Protein AF-S2KF72-F1 (afdb_monomer)

Sequence (145 aa):
MNDYLLHTSVTDARASLECQLGQHPMAAARTSLTLLSRLQDQPGQIARRRMLAGVLRKAAIEVAEQPASSKDLPMGVLRQANVAVARHIYEHWQLTAPAEAANSALIGLEAIQGNPREASRRRMLLTVIRQVASSLSRDQGRAVA

Radius of gyration: 15.37 Å; Cα contacts (8 Å, |Δi|>4): 174; chains: 1; bounding box: 49×21×41 Å

Solvent-accessible surface area (backbone atoms only — not comparable to full-atom values): 7844 Å² total; per-residue (Å²): 127,73,65,58,57,72,76,48,54,68,66,59,33,46,53,55,44,53,54,37,34,78,78,38,20,64,58,31,21,54,50,23,47,55,54,28,61,71,42,43,87,46,84,92,41,51,70,53,27,43,52,30,29,52,48,26,48,52,15,50,50,50,34,40,63,35,70,60,64,89,68,81,63,57,69,67,58,52,49,48,20,49,49,53,50,53,48,42,72,70,77,33,100,63,68,89,54,42,62,62,54,34,52,32,29,50,55,40,28,60,68,44,11,48,42,76,92,39,50,70,58,49,53,51,34,51,48,49,38,48,51,34,33,51,61,43,27,44,79,76,68,74,78,84,124

Nearest PDB structures (foldseek):
  8oxp-assembly1_B  TM=3.211E-01  e=5.055E+00  Homo sapiens
  4kzg-assembly8_H  TM=2.472E-01  e=7.076E+00  Danio rerio
  6rz7-assembly1_A  TM=2.519E-01  e=6.427E+00  Homo sapiens

pLDDT: mean 77.66, std 14.34, range [33.47, 93.5]

Foldseek 3Di:
DLCVLVVDDLVVSLVVLVVCLVPPLLVSLLSLLVVLVVCLQPPPCLSSLLSSLVSNLSSLVSLQADAQDPPQDDVVLLVVLVCLLVCCVPPDPPCPPLSVNLNSLSSNSNNCHNPPVCVVVSVSSSVSSNVSSVSSSDPPPPPPD

Structure (mmCIF, N/CA/C/O backbone):
data_AF-S2KF72-F1
#
_entry.id   AF-S2KF72-F1
#
loop_
_atom_site.group_PDB
_atom_site.id
_atom_site.type_symbol
_atom_site.label_atom_id
_atom_site.label_alt_id
_atom_site.label_comp_id
_atom_site.label_asym_id
_atom_site.label_entity_id
_atom_site.label_seq_id
_atom_site.pdbx_PDB_ins_code
_atom_site.Cartn_x
_atom_site.Cartn_y
_atom_site.Cartn_z
_atom_site.occupancy
_atom_site.B_iso_or_equiv
_atom_site.auth_seq_id
_atom_site.auth_comp_id
_atom_site.auth_asym_id
_atom_site.auth_atom_id
_atom_site.pdbx_PDB_model_num
ATOM 1 N N . MET A 1 1 ? 4.025 -11.986 12.609 1.00 50.75 1 MET A N 1
ATOM 2 C CA . MET A 1 1 ? 4.819 -10.836 13.103 1.00 50.75 1 MET A CA 1
ATOM 3 C C . MET A 1 1 ? 4.122 -9.478 12.927 1.00 50.75 1 MET A C 1
ATOM 5 O O . MET A 1 1 ? 4.375 -8.597 13.732 1.00 50.75 1 MET A O 1
ATOM 9 N N . ASN A 1 2 ? 3.199 -9.297 11.967 1.00 58.44 2 ASN A N 1
ATOM 10 C CA . ASN A 1 2 ? 2.518 -8.005 11.743 1.00 58.44 2 ASN A CA 1
ATOM 11 C C . ASN A 1 2 ? 1.433 -7.626 12.775 1.00 58.44 2 ASN A C 1
ATOM 13 O O . ASN A 1 2 ? 1.076 -6.454 12.852 1.00 58.44 2 ASN A O 1
ATOM 17 N N . ASP A 1 3 ? 0.930 -8.566 13.584 1.00 63.81 3 ASP A N 1
ATOM 18 C CA . ASP A 1 3 ? -0.109 -8.271 14.589 1.00 63.81 3 ASP A CA 1
ATOM 19 C C . ASP A 1 3 ? 0.376 -7.345 15.710 1.00 63.81 3 ASP A C 1
ATOM 21 O O . ASP A 1 3 ? -0.411 -6.585 16.267 1.00 63.81 3 ASP A O 1
ATOM 25 N N . TYR A 1 4 ? 1.684 -7.305 15.982 1.00 72.25 4 TYR A N 1
ATOM 26 C CA . TYR A 1 4 ? 2.256 -6.383 16.967 1.00 72.25 4 TYR A CA 1
ATOM 27 C C . TYR A 1 4 ? 1.943 -4.909 16.643 1.00 72.25 4 TYR A C 1
ATOM 29 O O . TYR A 1 4 ? 1.635 -4.117 17.535 1.00 72.25 4 TYR A O 1
ATOM 37 N N . LEU A 1 5 ? 1.909 -4.553 15.353 1.00 73.75 5 LEU A N 1
ATOM 38 C CA . LEU A 1 5 ? 1.577 -3.201 14.895 1.00 73.75 5 LEU A CA 1
ATOM 39 C C . LEU A 1 5 ? 0.107 -2.827 15.119 1.00 73.75 5 LEU A C 1
ATOM 41 O O . LEU A 1 5 ? -0.236 -1.657 14.971 1.00 73.75 5 LEU A O 1
ATOM 45 N N . LEU A 1 6 ? -0.766 -3.780 15.461 1.00 73.06 6 LEU A N 1
ATOM 46 C CA . LEU A 1 6 ? -2.165 -3.528 15.818 1.00 73.06 6 LEU A CA 1
ATOM 47 C C . LEU A 1 6 ? -2.348 -3.265 17.317 1.00 73.06 6 LEU A C 1
ATOM 49 O O . LEU A 1 6 ? -3.274 -2.547 17.690 1.00 73.06 6 LEU A O 1
ATOM 53 N N . HIS A 1 7 ? -1.450 -3.784 18.157 1.00 77.19 7 HIS A N 1
ATOM 54 C CA . HIS A 1 7 ? -1.540 -3.689 19.619 1.00 77.19 7 HIS A CA 1
ATOM 55 C C . HIS A 1 7 ? -0.672 -2.580 20.229 1.00 77.19 7 HIS A C 1
ATOM 57 O O . HIS A 1 7 ? -0.871 -2.222 21.385 1.00 77.19 7 HIS A O 1
ATOM 63 N N . THR A 1 8 ? 0.255 -2.002 19.460 1.00 81.44 8 THR A N 1
ATOM 64 C CA . THR A 1 8 ? 1.060 -0.849 19.894 1.00 81.44 8 THR A CA 1
ATOM 65 C C . THR A 1 8 ? 0.374 0.499 19.618 1.00 81.44 8 THR A C 1
ATOM 67 O O . THR A 1 8 ? -0.654 0.566 18.921 1.00 81.44 8 THR A O 1
ATOM 70 N N . SER A 1 9 ? 0.938 1.584 20.162 1.00 83.19 9 SER A N 1
ATOM 71 C CA . SER A 1 9 ? 0.470 2.951 19.926 1.00 83.19 9 SER A CA 1
ATOM 72 C C . SER A 1 9 ? 0.533 3.300 18.432 1.00 83.19 9 SER A C 1
ATOM 74 O O . SER A 1 9 ? 1.351 2.774 17.675 1.00 83.19 9 SER A O 1
ATOM 76 N N . VAL A 1 10 ? -0.345 4.195 17.966 1.00 82.38 10 VAL A N 1
ATOM 77 C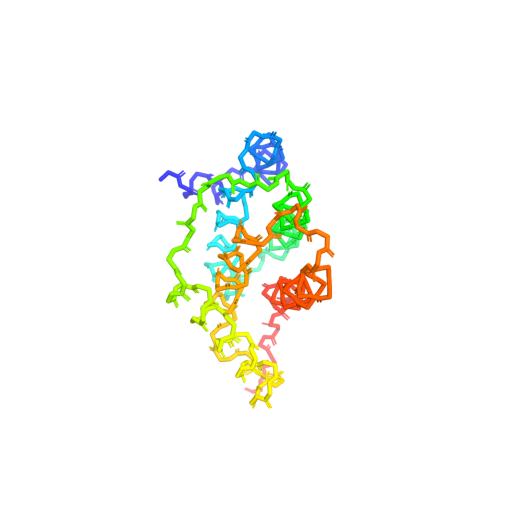 CA . VAL A 1 10 ? -0.349 4.616 16.550 1.00 82.38 10 VAL A CA 1
ATOM 78 C C . VAL A 1 10 ? 0.981 5.278 16.169 1.00 82.38 10 VAL A C 1
ATOM 80 O O . VAL A 1 10 ? 1.442 5.114 15.040 1.00 82.38 10 VAL A O 1
ATOM 83 N N . THR A 1 11 ? 1.608 5.985 17.111 1.00 84.88 11 THR A N 1
ATOM 84 C CA . THR A 1 11 ? 2.906 6.643 16.930 1.0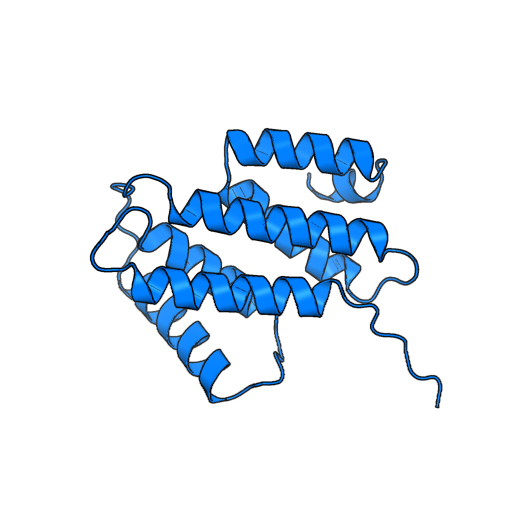0 84.88 11 THR A CA 1
ATOM 85 C C . THR A 1 11 ? 4.033 5.627 16.758 1.00 84.88 11 THR A C 1
ATOM 87 O O . THR A 1 11 ? 4.794 5.735 15.800 1.00 84.88 11 THR A O 1
ATOM 90 N N . ASP A 1 12 ? 4.093 4.595 17.602 1.00 85.12 12 ASP A N 1
ATOM 91 C CA . ASP A 1 12 ? 5.136 3.563 17.518 1.00 85.12 12 ASP A CA 1
ATOM 92 C C . ASP A 1 12 ? 4.957 2.683 16.279 1.00 85.12 12 ASP A C 1
ATOM 94 O O . ASP A 1 12 ? 5.927 2.344 15.595 1.00 85.12 12 ASP A O 1
ATOM 98 N N . ALA A 1 13 ? 3.704 2.362 15.933 1.00 83.69 13 ALA A N 1
ATOM 99 C CA . ALA A 1 13 ? 3.388 1.652 14.698 1.00 83.69 13 ALA A CA 1
ATOM 100 C C . ALA A 1 13 ? 3.836 2.459 13.472 1.00 83.69 13 ALA A C 1
ATOM 102 O O . ALA A 1 13 ? 4.413 1.902 12.538 1.00 83.69 13 ALA A O 1
ATOM 103 N N . ARG A 1 14 ? 3.609 3.778 13.489 1.00 85.81 14 ARG A N 1
ATOM 104 C CA . ARG A 1 14 ? 4.054 4.681 12.429 1.00 85.81 14 ARG A CA 1
ATOM 105 C C . ARG A 1 14 ? 5.576 4.736 12.335 1.00 85.81 14 ARG A C 1
ATOM 107 O O . ARG A 1 14 ? 6.088 4.564 11.237 1.00 85.81 14 ARG A O 1
ATOM 114 N N . ALA A 1 15 ? 6.283 4.936 13.446 1.00 86.00 15 ALA A N 1
ATOM 115 C CA . ALA A 1 15 ? 7.746 4.985 13.463 1.00 86.00 15 ALA A CA 1
ATOM 116 C C . ALA A 1 15 ? 8.361 3.681 12.927 1.00 86.00 15 ALA A C 1
ATOM 118 O O . ALA A 1 15 ? 9.262 3.709 12.090 1.00 86.00 15 ALA A O 1
ATOM 119 N N . SER A 1 16 ? 7.811 2.536 13.337 1.00 86.25 16 SER A N 1
ATOM 120 C CA . SER A 1 16 ? 8.240 1.216 12.858 1.00 86.25 16 SER A CA 1
ATOM 121 C C . SER A 1 16 ? 8.040 1.062 11.348 1.00 86.25 16 SER A C 1
ATOM 123 O O . SER A 1 16 ? 8.932 0.599 10.639 1.00 86.25 16 SER A O 1
ATOM 125 N N . LEU A 1 17 ? 6.882 1.488 10.838 1.00 86.31 17 LEU A N 1
ATOM 126 C CA . LEU A 1 17 ? 6.566 1.429 9.412 1.00 86.31 17 LEU A CA 1
ATOM 127 C C . LEU A 1 17 ? 7.371 2.434 8.577 1.00 86.31 17 LEU A C 1
ATOM 129 O O . LEU A 1 17 ? 7.733 2.119 7.448 1.00 86.31 17 LEU A O 1
ATOM 133 N N . GLU A 1 18 ? 7.668 3.621 9.108 1.00 88.69 18 GLU A N 1
ATOM 134 C CA . GLU A 1 18 ? 8.528 4.615 8.452 1.00 88.69 18 GLU A CA 1
ATOM 135 C C . GLU A 1 18 ? 9.989 4.131 8.399 1.00 88.69 18 GLU A C 1
ATOM 137 O O . GLU A 1 18 ? 10.634 4.262 7.360 1.00 88.69 18 GLU A O 1
ATOM 142 N N . CYS A 1 19 ? 10.483 3.474 9.454 1.00 87.19 19 CYS A N 1
ATOM 143 C CA . CYS A 1 19 ? 11.786 2.802 9.439 1.00 87.19 19 CYS A CA 1
ATOM 144 C C . CYS A 1 19 ? 11.826 1.681 8.385 1.00 87.19 19 CYS A C 1
ATOM 146 O O . CYS A 1 19 ? 12.735 1.625 7.555 1.00 87.19 19 CYS A O 1
ATOM 148 N N . GLN A 1 20 ? 10.789 0.836 8.349 1.00 87.56 20 GLN A N 1
ATOM 149 C CA . GLN A 1 20 ? 10.666 -0.221 7.346 1.00 87.56 20 GLN A CA 1
ATOM 150 C C . GLN A 1 20 ? 10.568 0.339 5.921 1.00 87.56 20 GLN A C 1
ATOM 152 O O . GLN A 1 20 ? 11.107 -0.266 4.999 1.00 87.56 20 GLN A O 1
ATOM 157 N N . LEU A 1 21 ? 9.913 1.485 5.725 1.00 88.81 21 LEU A N 1
ATOM 158 C CA . LEU A 1 21 ? 9.805 2.149 4.426 1.00 88.81 21 LEU A CA 1
ATOM 159 C C . LEU A 1 21 ? 11.177 2.558 3.879 1.00 88.81 21 LEU A C 1
ATOM 161 O O . LEU A 1 21 ? 11.425 2.345 2.696 1.00 88.81 21 LEU A O 1
ATOM 165 N N . GLY A 1 22 ? 12.073 3.065 4.731 1.00 84.94 22 GLY A N 1
ATOM 166 C CA . GLY A 1 22 ? 13.426 3.453 4.319 1.00 84.94 22 GLY A CA 1
ATOM 167 C C . GLY A 1 22 ? 14.320 2.279 3.901 1.00 84.94 22 GLY A C 1
ATOM 168 O O . GLY A 1 22 ? 15.248 2.465 3.121 1.00 84.94 22 GLY A O 1
ATOM 169 N N . GLN A 1 23 ? 14.043 1.068 4.392 1.00 86.75 23 GLN A N 1
ATOM 170 C CA . GLN A 1 23 ? 14.860 -0.123 4.113 1.00 86.75 23 GLN A CA 1
ATOM 171 C C . GLN A 1 23 ? 14.228 -1.039 3.056 1.00 86.75 23 GLN A C 1
ATOM 173 O O . GLN A 1 23 ? 14.904 -1.563 2.171 1.00 86.75 23 GLN A O 1
ATOM 178 N N . HIS A 1 24 ? 12.916 -1.248 3.150 1.00 87.75 24 HIS A N 1
ATOM 179 C CA . HIS A 1 24 ? 12.158 -2.232 2.385 1.00 87.75 24 HIS A CA 1
ATOM 180 C C . HIS A 1 24 ? 10.762 -1.690 2.024 1.00 87.75 24 HIS A C 1
ATOM 182 O O . HIS A 1 24 ? 9.753 -2.131 2.592 1.00 87.75 24 HIS A O 1
ATOM 188 N N . PRO A 1 25 ? 10.657 -0.772 1.044 1.00 89.69 25 PRO A N 1
ATOM 189 C CA . PRO A 1 25 ? 9.398 -0.096 0.733 1.00 89.69 25 PRO A CA 1
ATOM 190 C C . PRO A 1 25 ? 8.307 -1.057 0.237 1.00 89.69 25 PRO A C 1
ATOM 192 O O . PRO A 1 25 ? 7.154 -0.919 0.638 1.00 89.69 25 PRO A O 1
ATOM 195 N N . MET A 1 26 ? 8.644 -2.105 -0.529 1.00 90.00 26 MET A N 1
ATOM 196 C CA . MET A 1 26 ? 7.663 -3.133 -0.919 1.00 90.00 26 MET A CA 1
ATOM 197 C C . MET A 1 26 ? 7.088 -3.876 0.299 1.00 90.00 26 MET A C 1
ATOM 199 O O . MET A 1 26 ? 5.879 -4.106 0.387 1.00 90.00 26 MET A O 1
ATOM 203 N N . ALA A 1 27 ? 7.930 -4.216 1.279 1.00 87.94 27 ALA A N 1
ATOM 204 C CA . ALA A 1 27 ? 7.474 -4.870 2.501 1.00 87.94 27 ALA A CA 1
ATOM 205 C C . ALA A 1 27 ? 6.579 -3.934 3.331 1.00 87.94 27 ALA A C 1
ATOM 207 O O . ALA A 1 27 ? 5.508 -4.349 3.776 1.00 87.94 27 ALA A O 1
ATOM 208 N N . ALA A 1 28 ? 6.958 -2.658 3.460 1.00 90.31 28 ALA A N 1
ATOM 209 C CA . ALA A 1 28 ? 6.144 -1.643 4.128 1.00 90.31 28 ALA A CA 1
ATOM 210 C C . ALA A 1 28 ? 4.777 -1.453 3.443 1.00 90.31 28 ALA A C 1
ATOM 212 O O . ALA A 1 28 ? 3.750 -1.359 4.125 1.00 90.31 28 ALA A O 1
ATOM 213 N N . ALA A 1 29 ? 4.734 -1.459 2.105 1.00 91.38 29 ALA A N 1
ATOM 214 C CA . ALA A 1 29 ? 3.496 -1.366 1.335 1.00 91.38 29 ALA A CA 1
ATOM 215 C C . ALA A 1 29 ? 2.575 -2.571 1.586 1.00 91.38 29 ALA A C 1
ATOM 217 O O . ALA A 1 29 ? 1.410 -2.390 1.946 1.00 91.38 29 ALA A O 1
ATOM 218 N N . ARG A 1 30 ? 3.091 -3.803 1.470 1.00 90.56 30 ARG A N 1
ATOM 219 C CA . ARG A 1 30 ? 2.307 -5.031 1.703 1.00 90.56 30 ARG A CA 1
ATOM 220 C C . ARG A 1 30 ? 1.801 -5.133 3.140 1.00 90.56 30 ARG A C 1
ATOM 222 O O . ARG A 1 30 ? 0.634 -5.472 3.354 1.00 90.56 30 ARG A O 1
ATOM 229 N N . THR A 1 31 ? 2.638 -4.795 4.123 1.00 91.00 31 THR A N 1
ATOM 230 C CA . THR A 1 31 ? 2.232 -4.751 5.534 1.00 91.00 31 THR A CA 1
ATOM 231 C C . THR A 1 31 ? 1.124 -3.726 5.743 1.00 91.00 31 THR A C 1
ATOM 233 O O . THR A 1 31 ? 0.082 -4.066 6.297 1.00 91.00 31 THR A O 1
ATOM 236 N N . SER A 1 32 ? 1.287 -2.502 5.236 1.00 91.19 32 SER A N 1
ATOM 237 C CA . SER A 1 32 ? 0.276 -1.448 5.377 1.00 91.19 32 SER A CA 1
ATOM 238 C C . SER A 1 32 ? -1.056 -1.834 4.737 1.00 91.19 32 SER A C 1
ATOM 240 O O . SER A 1 32 ? -2.107 -1.622 5.336 1.00 91.19 32 SER A O 1
ATOM 242 N N . LEU A 1 33 ? -1.019 -2.453 3.554 1.00 91.62 33 LEU A N 1
ATOM 243 C CA . LEU A 1 33 ? -2.206 -2.946 2.860 1.00 91.62 33 LEU A CA 1
ATOM 244 C C . LEU A 1 33 ? -2.918 -4.060 3.639 1.00 91.62 33 LEU A C 1
ATOM 246 O O . LEU A 1 33 ? -4.138 -4.026 3.780 1.00 91.62 33 LEU A O 1
ATOM 250 N N . THR A 1 34 ? -2.157 -5.009 4.186 1.00 90.56 34 THR A N 1
ATOM 251 C CA . THR A 1 34 ? -2.690 -6.114 5.000 1.00 90.56 34 THR A CA 1
ATOM 252 C C . THR A 1 34 ? -3.335 -5.603 6.286 1.00 90.56 34 THR A C 1
ATOM 254 O O . THR A 1 34 ? -4.389 -6.078 6.698 1.00 90.56 34 THR A O 1
ATOM 257 N N . LEU A 1 35 ? -2.712 -4.625 6.946 1.00 90.00 35 LEU A N 1
ATOM 258 C CA . LEU A 1 35 ? -3.268 -4.031 8.158 1.00 90.00 35 LEU A CA 1
ATOM 259 C C . LEU A 1 35 ? -4.506 -3.179 7.842 1.00 90.00 35 LEU A C 1
ATOM 261 O O . LEU A 1 35 ? -5.475 -3.218 8.594 1.00 90.00 35 LEU A O 1
ATOM 265 N N . LEU A 1 36 ? -4.516 -2.457 6.718 1.00 88.94 36 LEU A N 1
ATOM 266 C CA . LEU A 1 36 ? -5.686 -1.703 6.261 1.00 88.94 36 LEU A CA 1
ATOM 267 C C . LEU A 1 36 ? -6.892 -2.596 5.996 1.00 88.94 36 LEU A C 1
ATOM 269 O O . LEU A 1 36 ? -7.982 -2.263 6.453 1.00 88.94 36 LEU A O 1
ATOM 273 N N . SER A 1 37 ? -6.707 -3.714 5.288 1.00 87.19 37 SER A N 1
ATOM 274 C CA . SER A 1 37 ? -7.809 -4.633 4.991 1.00 87.19 37 SER A CA 1
ATOM 275 C C . SER A 1 37 ? -8.381 -5.259 6.262 1.00 87.19 37 SER A C 1
ATOM 277 O O . SER A 1 37 ? -9.594 -5.341 6.408 1.00 87.19 37 SER A O 1
ATOM 279 N N . ARG A 1 38 ? -7.530 -5.608 7.235 1.00 88.12 38 ARG A N 1
ATOM 280 C CA . ARG A 1 38 ? -7.967 -6.134 8.542 1.00 88.12 38 ARG A CA 1
ATOM 281 C C . ARG A 1 38 ? -8.756 -5.125 9.377 1.00 88.12 38 ARG A C 1
ATOM 283 O O . ARG A 1 38 ? -9.610 -5.518 10.167 1.00 88.12 38 ARG A O 1
ATOM 290 N N . LEU A 1 39 ? -8.436 -3.840 9.248 1.00 87.12 39 LEU A N 1
ATOM 291 C CA . LEU A 1 39 ? -9.034 -2.773 10.052 1.00 87.12 39 LEU A CA 1
ATOM 292 C C . LEU A 1 39 ? -10.258 -2.122 9.402 1.00 87.12 39 LEU A C 1
ATOM 294 O O . LEU A 1 39 ? -10.916 -1.323 10.072 1.00 87.12 39 LEU A O 1
ATOM 298 N N . GLN A 1 40 ? -10.542 -2.402 8.126 1.00 81.25 40 GLN A N 1
ATOM 299 C CA . GLN A 1 40 ? -11.573 -1.722 7.334 1.00 81.25 40 GLN A CA 1
ATOM 300 C C . GLN A 1 40 ? -12.938 -1.702 8.040 1.00 81.25 40 GLN A C 1
ATOM 302 O O . GLN A 1 40 ? -13.553 -0.641 8.123 1.00 81.25 40 GLN A O 1
ATOM 307 N N . ASP A 1 41 ? -13.337 -2.823 8.640 1.00 79.88 41 ASP A N 1
ATOM 308 C CA . ASP A 1 41 ? -14.649 -2.986 9.281 1.00 79.88 41 ASP A CA 1
ATOM 309 C C . ASP A 1 41 ? -14.603 -2.841 10.814 1.00 79.88 41 ASP A C 1
ATOM 311 O O . ASP A 1 41 ? -15.569 -3.150 11.511 1.00 79.88 41 ASP A O 1
ATOM 315 N N . GLN A 1 42 ? -13.479 -2.370 11.368 1.00 81.62 42 GLN A N 1
ATOM 316 C CA . GLN A 1 42 ? -13.321 -2.190 12.812 1.00 81.62 42 GLN A CA 1
ATOM 317 C C . GLN A 1 42 ? -13.695 -0.761 13.247 1.00 81.62 42 GLN A C 1
ATOM 319 O O . GLN A 1 42 ? -13.026 0.199 12.840 1.00 81.62 42 GLN A O 1
ATOM 324 N N . PRO A 1 43 ? -14.722 -0.568 14.094 1.00 78.56 43 PRO A N 1
ATOM 325 C CA . PRO A 1 43 ? -15.080 0.758 14.589 1.00 78.56 43 PRO A CA 1
ATOM 326 C C . PRO A 1 43 ? -13.956 1.352 15.455 1.00 78.56 43 PRO A C 1
ATOM 328 O O . PRO A 1 43 ? -13.185 0.635 16.090 1.00 78.56 43 PRO A O 1
ATOM 331 N N . GLY A 1 44 ? -13.829 2.682 15.460 1.00 82.00 44 GLY A N 1
ATOM 332 C CA . GLY A 1 44 ? -12.846 3.399 16.289 1.00 82.00 44 GLY A CA 1
ATOM 333 C C . GLY A 1 44 ? -11.393 3.369 15.788 1.00 82.00 44 GLY A C 1
ATOM 334 O O . GLY A 1 44 ? -10.536 4.035 16.362 1.00 82.00 44 GLY A O 1
ATOM 335 N N . GLN A 1 45 ? -11.094 2.673 14.686 1.00 86.69 45 GLN A N 1
ATOM 336 C CA . GLN A 1 45 ? -9.726 2.540 14.151 1.00 86.69 45 GLN A CA 1
ATOM 337 C C . GLN A 1 45 ? -9.366 3.576 13.069 1.00 86.69 45 GLN A C 1
ATOM 339 O O . GLN A 1 45 ? -8.338 3.448 12.403 1.00 86.69 45 GLN A O 1
ATOM 344 N N . ILE A 1 46 ? -10.171 4.632 12.889 1.00 86.25 46 ILE A N 1
ATOM 345 C CA . ILE A 1 46 ? -10.015 5.628 11.807 1.00 86.25 46 ILE A CA 1
ATOM 346 C C . ILE A 1 46 ? -8.606 6.233 11.779 1.00 86.25 46 ILE A C 1
ATOM 348 O O . ILE A 1 46 ? -7.996 6.329 10.714 1.00 86.25 46 ILE A O 1
ATOM 352 N N . ALA A 1 47 ? -8.066 6.627 12.936 1.00 86.31 47 ALA A N 1
ATOM 353 C CA . ALA A 1 47 ? -6.731 7.218 13.020 1.00 86.31 47 ALA A CA 1
ATOM 354 C C . ALA A 1 47 ? -5.644 6.242 12.534 1.00 86.31 47 ALA A C 1
ATOM 356 O O . ALA A 1 47 ? -4.780 6.618 11.737 1.00 86.31 47 ALA A O 1
ATOM 357 N N . ARG A 1 48 ? -5.734 4.966 12.938 1.00 89.62 48 ARG A N 1
ATOM 358 C CA . ARG A 1 48 ? -4.809 3.905 12.518 1.00 89.62 48 ARG A CA 1
ATOM 359 C C . ARG A 1 48 ? -4.947 3.618 11.023 1.00 89.62 48 ARG A C 1
ATOM 361 O O . ARG A 1 48 ? -3.939 3.554 10.325 1.00 89.62 48 ARG A O 1
ATOM 368 N N . ARG A 1 49 ? -6.175 3.549 10.498 1.00 90.31 49 ARG A N 1
ATOM 369 C CA . ARG A 1 49 ? -6.419 3.375 9.058 1.00 90.31 49 ARG A CA 1
ATOM 370 C C . ARG A 1 49 ? -5.865 4.535 8.230 1.00 90.31 49 ARG A C 1
ATOM 372 O O . ARG A 1 49 ? -5.213 4.309 7.218 1.00 90.31 49 ARG A O 1
ATOM 379 N N . ARG A 1 50 ? -6.060 5.784 8.659 1.00 89.81 50 ARG A N 1
ATOM 380 C CA . ARG A 1 50 ? -5.495 6.958 7.968 1.00 89.81 50 ARG A CA 1
ATOM 381 C C . ARG A 1 50 ? -3.969 6.935 7.958 1.00 89.81 50 ARG A C 1
ATOM 383 O O . ARG A 1 50 ? -3.372 7.209 6.919 1.00 89.81 50 ARG A O 1
ATOM 390 N N . MET A 1 51 ? -3.351 6.569 9.081 1.00 93.19 51 MET A N 1
ATOM 391 C CA . M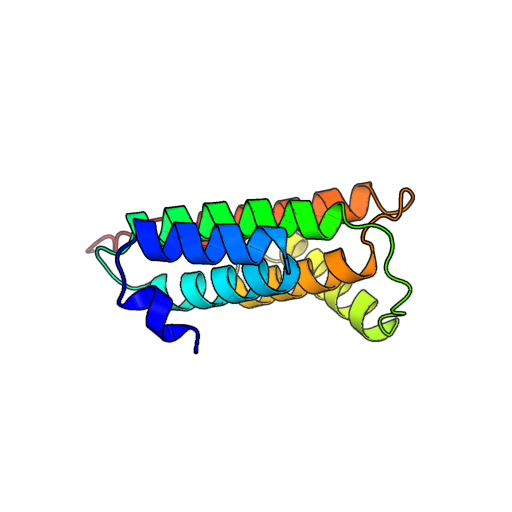ET A 1 51 ? -1.900 6.402 9.176 1.00 93.19 51 MET A CA 1
ATOM 392 C C . MET A 1 51 ? -1.403 5.338 8.187 1.00 93.19 51 MET A C 1
ATOM 394 O O . MET A 1 51 ? -0.551 5.641 7.352 1.00 93.19 51 MET A O 1
ATOM 398 N N . LEU A 1 52 ? -2.000 4.143 8.196 1.00 92.06 52 LEU A N 1
ATOM 399 C CA . LEU A 1 52 ? -1.609 3.051 7.300 1.00 92.06 52 LEU A CA 1
ATOM 400 C C . LEU A 1 52 ? -1.833 3.397 5.822 1.00 92.06 52 LEU A C 1
ATOM 402 O O . LEU A 1 52 ? -1.008 3.057 4.981 1.00 92.06 52 LEU A O 1
ATOM 406 N N . ALA A 1 53 ? -2.907 4.119 5.489 1.00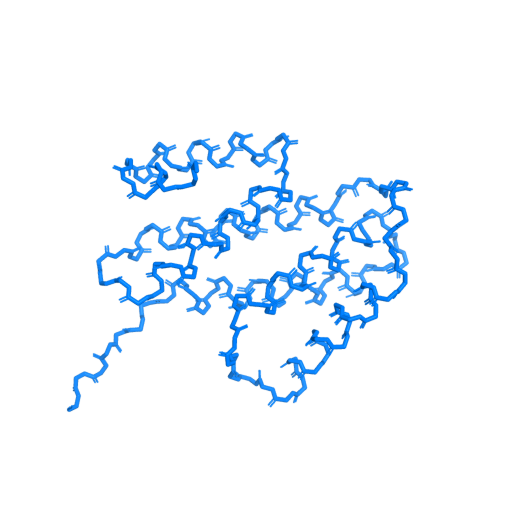 92.31 53 ALA A N 1
ATOM 407 C CA . ALA A 1 53 ? -3.143 4.612 4.131 1.00 92.31 53 ALA A CA 1
ATOM 408 C C . ALA A 1 53 ? -2.078 5.623 3.690 1.00 92.31 53 ALA A C 1
ATOM 410 O O . ALA A 1 53 ? -1.659 5.610 2.532 1.00 92.31 53 ALA A O 1
ATOM 411 N N . GLY A 1 54 ? -1.615 6.475 4.606 1.00 92.62 54 GLY A N 1
ATOM 412 C CA . GLY A 1 54 ? -0.485 7.369 4.370 1.00 92.62 54 GLY A CA 1
ATOM 413 C C . GLY A 1 54 ? 0.804 6.601 4.077 1.00 92.62 54 GLY A C 1
ATOM 414 O O . GLY A 1 54 ? 1.453 6.873 3.067 1.00 92.62 54 GLY A O 1
ATOM 415 N N . VAL A 1 55 ? 1.138 5.613 4.914 1.00 92.56 55 VAL A N 1
ATOM 416 C CA . VAL A 1 55 ? 2.326 4.763 4.727 1.00 92.56 55 VAL A CA 1
ATOM 417 C C . VAL A 1 55 ? 2.241 3.986 3.415 1.00 92.56 55 VAL A C 1
ATOM 419 O O . VAL A 1 55 ? 3.186 4.033 2.637 1.00 92.56 55 VAL A O 1
ATOM 422 N N . LEU A 1 56 ? 1.107 3.347 3.110 1.00 93.31 56 LEU A N 1
ATOM 423 C CA . LEU A 1 56 ? 0.903 2.600 1.864 1.00 93.31 56 LEU A CA 1
ATOM 424 C C . LEU A 1 56 ? 1.164 3.470 0.627 1.00 93.31 56 LEU A C 1
ATOM 426 O O . LEU A 1 56 ? 1.844 3.040 -0.302 1.00 93.31 56 LEU A O 1
ATOM 430 N N . ARG A 1 57 ? 0.648 4.705 0.615 1.00 93.50 57 ARG A N 1
ATOM 431 C CA . ARG A 1 57 ? 0.856 5.638 -0.503 1.00 93.50 57 ARG A CA 1
ATOM 432 C C . ARG A 1 57 ? 2.321 6.034 -0.651 1.00 93.50 57 ARG A C 1
ATOM 434 O O . ARG A 1 57 ? 2.808 6.050 -1.776 1.00 93.50 57 ARG A O 1
ATOM 441 N N . LYS A 1 58 ? 3.002 6.357 0.454 1.00 92.88 58 LYS A N 1
ATOM 442 C CA . LYS A 1 58 ? 4.433 6.697 0.436 1.00 92.88 58 LYS A CA 1
ATOM 443 C C . LYS A 1 58 ? 5.262 5.509 -0.046 1.00 92.88 58 LYS A C 1
ATOM 445 O O . LYS A 1 58 ? 6.020 5.644 -0.993 1.00 92.88 58 LYS A O 1
ATOM 450 N N . ALA A 1 59 ? 5.032 4.334 0.531 1.00 92.81 59 ALA A N 1
ATOM 451 C CA . ALA A 1 59 ? 5.738 3.111 0.181 1.00 92.81 59 ALA A CA 1
ATOM 452 C C . ALA A 1 59 ? 5.568 2.751 -1.303 1.00 92.81 59 ALA A C 1
ATOM 454 O O . ALA A 1 59 ? 6.530 2.369 -1.955 1.00 92.81 59 ALA A O 1
ATOM 455 N N . ALA A 1 60 ? 4.368 2.920 -1.866 1.00 91.25 60 ALA A N 1
ATOM 456 C CA . ALA A 1 60 ? 4.133 2.678 -3.288 1.00 91.25 60 ALA A CA 1
ATOM 457 C C . ALA A 1 60 ? 4.902 3.647 -4.205 1.00 91.25 60 ALA A C 1
ATOM 459 O O . ALA A 1 60 ? 5.343 3.236 -5.276 1.00 91.25 60 ALA A O 1
ATOM 460 N N . ILE A 1 61 ? 5.063 4.913 -3.800 1.00 91.75 61 ILE A N 1
ATOM 461 C CA . ILE A 1 61 ? 5.879 5.894 -4.535 1.00 91.75 61 ILE A CA 1
ATOM 462 C C . ILE A 1 61 ? 7.347 5.470 -4.500 1.00 91.75 61 ILE A C 1
ATOM 464 O O . ILE A 1 61 ? 7.950 5.346 -5.560 1.00 91.75 61 ILE A O 1
ATOM 468 N N . GLU A 1 62 ? 7.870 5.146 -3.316 1.00 91.06 62 GLU A N 1
ATOM 469 C CA . GLU A 1 62 ? 9.246 4.660 -3.150 1.00 91.06 62 GLU A CA 1
ATOM 470 C C . GLU A 1 62 ? 9.509 3.424 -4.022 1.00 91.06 62 GLU A C 1
ATOM 472 O O . GLU A 1 62 ? 10.478 3.397 -4.771 1.00 91.06 62 GLU A O 1
ATOM 477 N N . VAL A 1 63 ? 8.604 2.432 -4.027 1.00 88.50 63 VAL A N 1
ATOM 478 C CA . VAL A 1 63 ? 8.706 1.262 -4.925 1.00 88.50 63 VAL A CA 1
ATOM 479 C C . VAL A 1 63 ? 8.763 1.688 -6.394 1.00 88.50 63 VAL A C 1
ATOM 481 O O . VAL A 1 63 ? 9.567 1.165 -7.153 1.00 88.50 63 VAL A O 1
ATOM 484 N N . ALA A 1 64 ? 7.930 2.639 -6.821 1.00 85.94 64 ALA A N 1
ATOM 485 C CA . ALA A 1 64 ? 7.890 3.083 -8.214 1.00 85.94 64 ALA A CA 1
ATOM 486 C C . ALA A 1 64 ? 9.161 3.836 -8.655 1.00 85.94 64 ALA A C 1
ATOM 488 O O . ALA A 1 64 ? 9.473 3.867 -9.855 1.00 85.94 64 ALA A O 1
ATOM 489 N N . GLU A 1 65 ? 9.846 4.476 -7.708 1.00 87.06 65 GLU A N 1
ATOM 490 C CA . GLU A 1 65 ? 11.035 5.310 -7.911 1.00 87.06 65 GLU A CA 1
ATOM 491 C C . GLU A 1 65 ? 12.347 4.552 -7.709 1.00 87.06 65 GLU A C 1
ATOM 493 O O . GLU A 1 65 ? 13.386 5.013 -8.185 1.00 87.06 65 GLU A O 1
ATOM 498 N N . GLN A 1 66 ? 12.304 3.366 -7.093 1.00 83.88 66 GLN A N 1
ATOM 499 C CA . GLN A 1 66 ? 13.468 2.497 -6.994 1.00 83.88 66 GLN A CA 1
ATOM 500 C C . GLN A 1 66 ? 14.096 2.249 -8.372 1.00 83.88 66 GLN A C 1
ATOM 502 O O . GLN A 1 66 ? 13.377 2.114 -9.372 1.00 83.88 66 GLN A O 1
ATOM 507 N N . PRO A 1 67 ? 15.438 2.168 -8.445 1.00 76.44 67 PRO A N 1
ATOM 508 C CA . PRO A 1 67 ? 16.116 1.837 -9.686 1.00 76.44 67 PRO A CA 1
ATOM 509 C C . PRO A 1 67 ? 15.596 0.501 -10.217 1.00 76.44 67 PRO A C 1
ATOM 511 O O . PRO A 1 67 ? 15.180 -0.372 -9.444 1.00 76.44 67 PRO A O 1
ATOM 514 N N . ALA A 1 68 ? 15.611 0.359 -11.544 1.00 69.56 68 ALA A N 1
ATOM 515 C CA . ALA A 1 68 ? 15.170 -0.860 -12.203 1.00 69.56 68 ALA A CA 1
ATOM 516 C C . ALA A 1 68 ? 15.888 -2.058 -11.576 1.00 69.56 68 ALA A C 1
ATOM 518 O O . ALA A 1 68 ? 17.114 -2.165 -11.624 1.00 69.56 68 ALA A O 1
ATOM 519 N N . SER A 1 69 ? 15.113 -2.921 -10.923 1.00 66.44 69 SER A N 1
ATOM 520 C CA . SER A 1 69 ? 15.643 -4.157 -10.371 1.00 66.44 69 SER A CA 1
ATOM 521 C C . SER A 1 69 ? 15.938 -5.095 -11.531 1.00 66.44 69 SER A C 1
ATOM 523 O O . SER A 1 69 ? 15.110 -5.252 -12.424 1.00 66.44 69 SER A O 1
ATOM 525 N N . SER A 1 70 ? 17.094 -5.755 -11.507 1.00 53.53 70 SER A N 1
ATOM 526 C CA . SER A 1 70 ? 17.439 -6.814 -12.464 1.00 53.53 70 SER A CA 1
ATOM 527 C C . S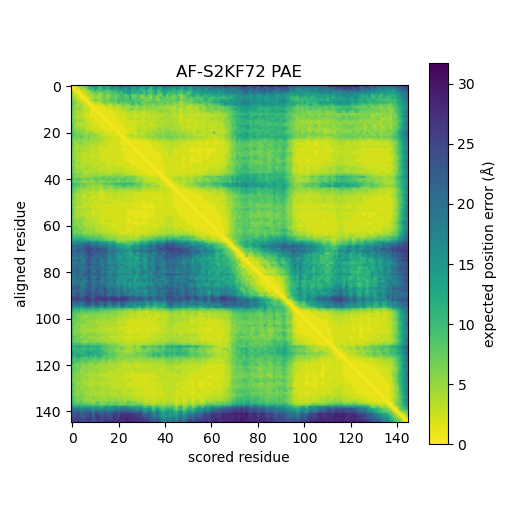ER A 1 70 ? 16.626 -8.099 -12.261 1.00 53.53 70 SER A C 1
ATOM 529 O O . SER A 1 70 ? 16.836 -9.078 -12.973 1.00 53.53 70 SER A O 1
ATOM 531 N N . LYS A 1 71 ? 15.717 -8.135 -11.273 1.00 58.94 71 LYS A N 1
ATOM 532 C CA . LYS A 1 71 ? 14.790 -9.251 -11.086 1.00 58.94 71 LYS A CA 1
ATOM 533 C C . LYS A 1 71 ? 13.748 -9.230 -12.199 1.00 58.94 71 LYS A C 1
ATOM 535 O O . LYS A 1 71 ? 12.733 -8.547 -12.086 1.00 58.94 71 LYS A O 1
ATOM 540 N N . ASP A 1 72 ? 13.990 -10.030 -13.230 1.00 55.22 72 ASP A N 1
ATOM 541 C CA . ASP A 1 72 ? 12.989 -10.370 -14.235 1.00 55.22 72 ASP A CA 1
ATOM 542 C C . ASP A 1 72 ? 11.801 -11.054 -13.549 1.00 55.22 72 ASP A C 1
ATOM 544 O O . ASP A 1 72 ? 11.829 -12.242 -13.213 1.00 55.22 72 ASP A O 1
ATOM 548 N N . LEU A 1 73 ? 10.737 -10.292 -13.301 1.00 59.09 73 LEU A N 1
ATOM 549 C CA . LEU A 1 73 ? 9.460 -10.884 -12.934 1.00 59.09 73 LEU A CA 1
ATOM 550 C C . LEU A 1 73 ? 8.901 -11.607 -14.169 1.00 59.09 73 LEU A C 1
ATOM 552 O O . LEU A 1 73 ? 8.928 -11.046 -15.268 1.00 59.09 73 LEU A O 1
ATOM 556 N N . PRO A 1 74 ? 8.370 -12.837 -14.027 1.00 61.94 74 PRO A N 1
ATOM 557 C CA . PRO A 1 74 ? 7.847 -13.579 -15.164 1.00 61.94 74 PRO A CA 1
ATOM 558 C C . PRO A 1 74 ? 6.793 -12.748 -15.902 1.00 61.94 74 PRO A C 1
ATOM 560 O O . PRO A 1 74 ? 5.879 -12.208 -15.277 1.00 61.94 74 PRO A O 1
ATOM 563 N N . MET A 1 75 ? 6.858 -12.694 -17.236 1.00 58.88 75 MET A N 1
ATOM 564 C CA . MET A 1 75 ? 5.903 -11.941 -18.069 1.00 58.88 75 MET A CA 1
ATOM 565 C C . MET A 1 75 ? 4.426 -12.269 -17.770 1.00 58.88 75 MET A C 1
ATOM 567 O O . MET A 1 75 ? 3.551 -11.421 -17.950 1.00 58.88 75 MET A O 1
ATOM 571 N N . GLY A 1 76 ? 4.133 -13.474 -17.266 1.00 56.94 76 GLY A N 1
ATOM 572 C CA . GLY A 1 76 ? 2.800 -13.861 -16.791 1.00 56.94 76 GLY A CA 1
ATOM 573 C C . GLY A 1 76 ? 2.306 -13.051 -15.583 1.00 56.94 76 GLY A C 1
ATOM 574 O O . GLY A 1 76 ? 1.141 -12.660 -15.557 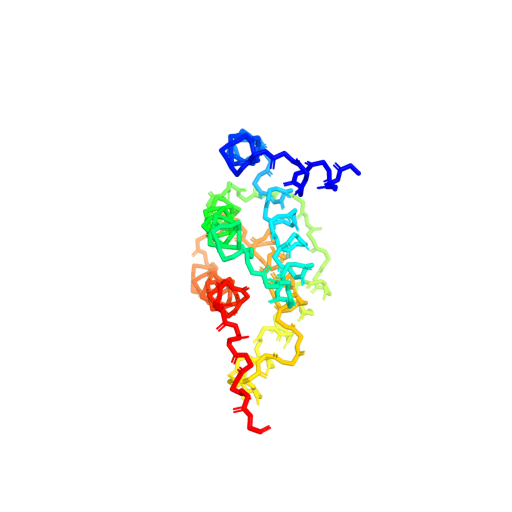1.00 56.94 76 GLY A O 1
ATOM 575 N N . VAL A 1 77 ? 3.194 -12.724 -14.639 1.00 61.78 77 VAL A N 1
ATOM 576 C CA . VAL A 1 77 ? 2.898 -11.912 -13.443 1.00 61.78 77 VAL A CA 1
ATOM 577 C C . VAL A 1 77 ? 2.593 -10.468 -13.844 1.00 61.78 77 VAL A C 1
ATOM 579 O O . VAL A 1 77 ? 1.599 -9.889 -13.410 1.00 61.78 77 VAL A O 1
ATOM 582 N N . LEU A 1 78 ? 3.393 -9.919 -14.761 1.00 59.34 78 LEU A N 1
ATOM 583 C CA . LEU A 1 78 ? 3.168 -8.607 -15.371 1.00 59.34 78 LEU A CA 1
ATOM 584 C C . LEU A 1 78 ? 1.825 -8.533 -16.107 1.00 59.34 78 LEU A C 1
ATOM 586 O O . LEU A 1 78 ? 1.080 -7.561 -15.972 1.00 59.34 78 LEU A O 1
ATOM 590 N N . ARG A 1 79 ? 1.486 -9.571 -16.880 1.00 56.81 79 ARG A N 1
ATOM 591 C CA . ARG A 1 79 ? 0.220 -9.643 -17.621 1.00 56.81 79 ARG A CA 1
ATOM 592 C C . ARG A 1 79 ? -0.980 -9.763 -16.682 1.00 56.81 79 ARG A C 1
ATOM 594 O O . ARG A 1 79 ? -1.976 -9.089 -16.919 1.00 56.81 79 ARG A O 1
ATOM 601 N N . GLN A 1 80 ? -0.887 -10.553 -15.612 1.00 59.62 80 GLN A N 1
ATOM 602 C CA . GLN A 1 80 ? -1.945 -10.658 -14.602 1.00 59.62 80 GLN A CA 1
ATOM 603 C C . GLN A 1 80 ? -2.149 -9.352 -13.836 1.00 59.62 80 GLN A C 1
ATOM 605 O O . GLN A 1 80 ? -3.291 -8.920 -13.710 1.00 59.62 80 GLN A O 1
ATOM 610 N N . ALA A 1 81 ? -1.077 -8.681 -13.403 1.00 60.28 81 ALA A N 1
ATOM 611 C CA . ALA A 1 81 ? -1.175 -7.368 -12.766 1.00 60.28 81 ALA A CA 1
ATOM 612 C C . ALA A 1 81 ? -1.852 -6.346 -13.697 1.00 60.28 81 ALA A C 1
ATOM 614 O O . ALA A 1 81 ? -2.751 -5.620 -13.276 1.00 60.28 81 ALA A O 1
ATOM 615 N N . ASN A 1 82 ? -1.486 -6.347 -14.984 1.00 60.28 82 ASN A N 1
ATOM 616 C CA . ASN A 1 82 ? -2.080 -5.470 -15.993 1.00 60.28 82 ASN A CA 1
ATOM 617 C C . ASN A 1 82 ? -3.555 -5.788 -16.274 1.00 60.28 82 ASN A C 1
ATOM 619 O O . ASN A 1 82 ? -4.356 -4.865 -16.378 1.00 60.28 82 ASN A O 1
ATOM 623 N N . VAL A 1 83 ? -3.932 -7.066 -16.387 1.00 61.19 83 VAL A N 1
ATOM 624 C CA . VAL A 1 83 ? -5.330 -7.465 -16.616 1.00 61.19 83 VAL A CA 1
ATOM 625 C C . VAL A 1 83 ? -6.174 -7.175 -15.384 1.00 61.19 83 VAL A C 1
ATOM 627 O O . VAL A 1 83 ? -7.259 -6.634 -15.540 1.00 61.19 83 VAL A O 1
ATOM 630 N N . ALA A 1 84 ? -5.684 -7.464 -14.178 1.00 59.91 84 ALA A N 1
ATOM 631 C CA . ALA A 1 84 ? -6.391 -7.155 -12.943 1.00 59.91 84 ALA A CA 1
ATOM 632 C C . ALA A 1 84 ? -6.625 -5.646 -12.815 1.00 59.91 84 ALA A C 1
ATOM 634 O O . ALA A 1 84 ? -7.752 -5.230 -12.596 1.00 59.91 84 ALA A O 1
ATOM 635 N N . VAL A 1 85 ? -5.603 -4.819 -13.044 1.00 61.94 85 VAL A N 1
ATOM 636 C CA . VAL A 1 85 ? -5.719 -3.354 -12.971 1.00 61.94 85 VAL A CA 1
ATOM 637 C C . VAL A 1 85 ? -6.631 -2.794 -14.062 1.00 61.94 85 VAL A C 1
ATOM 639 O O . VAL A 1 85 ? -7.522 -2.007 -13.754 1.00 61.94 85 VAL A O 1
ATOM 642 N N . ALA A 1 86 ? -6.446 -3.201 -15.321 1.00 60.56 86 ALA A N 1
ATOM 643 C CA . ALA A 1 86 ? -7.260 -2.720 -16.436 1.00 60.56 86 ALA A CA 1
ATOM 644 C C . ALA A 1 86 ? -8.725 -3.146 -16.288 1.00 60.56 86 ALA A C 1
ATOM 646 O O . ALA A 1 86 ? -9.619 -2.323 -16.449 1.00 60.56 86 ALA A O 1
ATOM 647 N N . ARG A 1 87 ? -8.968 -4.405 -15.909 1.00 58.62 87 ARG A N 1
ATOM 648 C CA . ARG A 1 87 ? -10.304 -4.929 -15.622 1.00 58.62 87 ARG A CA 1
ATOM 649 C C . ARG A 1 87 ? -10.952 -4.186 -14.458 1.00 58.62 87 ARG A C 1
ATOM 651 O O . ARG A 1 87 ? -12.114 -3.826 -14.541 1.00 58.62 87 ARG A O 1
ATOM 658 N N . HIS A 1 88 ? -10.197 -3.895 -13.404 1.00 56.25 88 HIS A N 1
ATOM 659 C CA . HIS A 1 88 ? -10.726 -3.211 -12.229 1.00 56.25 88 HIS A CA 1
ATOM 660 C C . HIS A 1 88 ? -11.084 -1.747 -12.501 1.00 56.25 88 HIS A C 1
ATOM 662 O O . HIS A 1 88 ? -12.151 -1.298 -12.099 1.00 56.25 88 HIS A O 1
ATOM 668 N N . ILE A 1 89 ? -10.234 -1.027 -13.242 1.00 58.78 89 ILE A N 1
ATOM 669 C CA . ILE A 1 89 ? -10.526 0.337 -13.709 1.00 58.78 89 ILE A CA 1
ATOM 670 C C . ILE A 1 89 ? -11.759 0.344 -14.629 1.00 58.78 89 ILE A C 1
ATOM 672 O O . ILE A 1 89 ? -12.549 1.283 -14.572 1.00 58.78 89 ILE A O 1
ATOM 676 N N . TYR A 1 90 ? -11.911 -0.683 -15.473 1.00 50.56 90 TYR A N 1
ATOM 677 C CA . TYR A 1 90 ? -12.947 -0.752 -16.505 1.00 50.56 90 TYR A CA 1
ATOM 678 C C . TYR A 1 90 ? -14.313 -1.226 -15.988 1.00 50.56 90 TYR A C 1
ATOM 680 O O . TYR A 1 90 ? -15.335 -0.659 -16.354 1.00 50.56 90 TYR A O 1
ATOM 688 N N . GLU A 1 91 ? -14.352 -2.254 -15.142 1.00 48.34 91 GLU A N 1
ATOM 689 C CA . GLU A 1 91 ? -15.605 -2.895 -14.728 1.00 48.34 91 GLU A CA 1
ATOM 690 C C . GLU A 1 91 ? -16.207 -2.262 -13.469 1.00 48.34 91 GLU A C 1
ATOM 692 O O . GLU A 1 91 ? -17.413 -2.344 -13.255 1.00 48.34 91 GLU A O 1
ATOM 697 N N . HIS A 1 92 ? -15.386 -1.651 -12.612 1.00 49.91 92 HIS A N 1
ATOM 698 C CA . HIS A 1 92 ? -15.791 -1.398 -11.240 1.00 49.91 92 HIS A CA 1
ATOM 699 C C . HIS A 1 92 ? -15.227 -0.082 -10.703 1.00 49.91 92 HIS A C 1
ATOM 701 O O . HIS A 1 92 ? -14.196 -0.024 -10.039 1.00 49.91 92 HIS A O 1
ATOM 707 N N . TRP A 1 93 ? -16.031 0.974 -10.822 1.00 53.03 93 TRP A N 1
ATOM 708 C CA . TRP A 1 93 ? -15.977 2.079 -9.856 1.00 53.03 93 TRP A CA 1
ATOM 709 C C . TRP A 1 93 ? -16.326 1.632 -8.414 1.00 53.03 93 TRP A C 1
ATOM 711 O O . TRP A 1 93 ? -16.211 2.424 -7.481 1.00 53.03 93 TRP A O 1
ATOM 721 N N . GLN A 1 94 ? -16.715 0.365 -8.206 1.00 53.69 94 GLN A N 1
ATOM 722 C CA . GLN A 1 94 ? -16.915 -0.274 -6.903 1.00 53.69 94 GLN A CA 1
ATOM 723 C C . GLN A 1 94 ? -15.967 -1.468 -6.729 1.00 53.69 94 GLN A C 1
ATOM 725 O O . GLN A 1 94 ? -16.227 -2.563 -7.213 1.00 53.69 94 GLN A O 1
ATOM 730 N N . LEU A 1 95 ? -14.856 -1.253 -6.027 1.00 56.19 95 LEU A N 1
ATOM 731 C CA . LEU A 1 95 ? -13.829 -2.264 -5.773 1.00 56.19 95 LEU A CA 1
ATOM 732 C C . LEU A 1 95 ? -14.433 -3.422 -4.941 1.00 56.19 95 LEU A C 1
ATOM 734 O O . LEU A 1 95 ? -14.567 -3.294 -3.728 1.00 56.19 95 LEU A O 1
ATOM 738 N N . THR A 1 96 ? -14.791 -4.550 -5.559 1.00 58.66 96 THR A N 1
ATOM 739 C CA . THR A 1 96 ? -15.326 -5.735 -4.850 1.00 58.66 96 THR A CA 1
ATOM 740 C C . THR A 1 96 ? -14.268 -6.409 -3.968 1.00 58.66 96 THR A C 1
ATOM 742 O O . THR A 1 96 ? -14.594 -6.966 -2.926 1.00 58.66 96 THR A O 1
ATOM 745 N N . ALA A 1 97 ? -12.988 -6.299 -4.348 1.00 72.88 97 ALA A N 1
ATOM 746 C CA . ALA A 1 97 ? -11.829 -6.781 -3.593 1.00 72.88 97 ALA A CA 1
ATOM 747 C C . ALA A 1 97 ? -10.695 -5.727 -3.601 1.00 72.88 97 ALA A C 1
ATOM 749 O O . ALA A 1 97 ? -9.685 -5.881 -4.296 1.00 72.88 97 ALA A O 1
ATOM 750 N N . PRO A 1 98 ? -10.837 -4.618 -2.848 1.00 78.81 98 PRO A N 1
ATOM 751 C CA . PRO A 1 98 ? -9.917 -3.478 -2.914 1.00 78.81 98 PRO A CA 1
ATOM 752 C C . PRO A 1 98 ? -8.472 -3.857 -2.559 1.00 78.81 98 PRO A C 1
ATOM 754 O O . PRO A 1 98 ? -7.526 -3.360 -3.171 1.00 78.81 98 PRO A O 1
ATOM 757 N N . ALA A 1 99 ? -8.285 -4.767 -1.600 1.00 83.00 99 ALA A N 1
ATOM 758 C CA . ALA A 1 99 ? -6.959 -5.207 -1.180 1.00 83.00 99 ALA A CA 1
ATOM 759 C C . ALA A 1 99 ? -6.221 -6.007 -2.268 1.00 83.00 99 ALA A C 1
ATOM 761 O O . ALA A 1 99 ? -5.030 -5.793 -2.487 1.00 83.00 99 ALA A O 1
ATOM 762 N N . GLU A 1 100 ? -6.916 -6.880 -2.996 1.00 81.94 100 GLU A N 1
ATOM 763 C CA . GLU A 1 100 ? -6.318 -7.674 -4.078 1.00 81.94 100 GLU A CA 1
ATOM 764 C C . GLU A 1 100 ? -5.885 -6.795 -5.254 1.00 81.94 100 GLU A C 1
ATOM 766 O O . GLU A 1 100 ? -4.801 -6.985 -5.817 1.00 81.94 100 GLU A O 1
ATOM 771 N N . ALA A 1 101 ? -6.688 -5.779 -5.579 1.00 80.25 101 ALA A N 1
ATOM 772 C CA . ALA A 1 101 ? -6.358 -4.805 -6.611 1.00 80.25 101 ALA A CA 1
ATOM 773 C C . ALA A 1 101 ? -5.112 -3.985 -6.254 1.00 80.25 101 ALA A C 1
ATOM 775 O O . ALA A 1 101 ? -4.214 -3.832 -7.084 1.00 80.25 101 ALA A O 1
ATOM 776 N N . ALA A 1 102 ? -5.004 -3.506 -5.009 1.00 85.56 102 ALA A N 1
ATOM 777 C CA . ALA A 1 102 ? -3.797 -2.817 -4.557 1.00 85.56 102 ALA A CA 1
ATOM 778 C C . ALA A 1 102 ? -2.573 -3.741 -4.523 1.00 85.56 102 ALA A C 1
ATOM 780 O O . ALA A 1 102 ? -1.489 -3.305 -4.901 1.00 85.56 102 ALA A O 1
ATOM 781 N N . ASN A 1 103 ? -2.724 -5.010 -4.132 1.00 86.56 103 ASN A N 1
ATOM 782 C CA . ASN A 1 103 ? -1.615 -5.963 -4.150 1.00 86.56 103 ASN A CA 1
ATOM 783 C C . ASN A 1 103 ? -1.130 -6.239 -5.583 1.00 86.56 103 ASN A C 1
ATOM 785 O O . ASN A 1 103 ? 0.070 -6.212 -5.850 1.00 86.56 103 ASN A O 1
ATOM 789 N N . SER A 1 104 ? -2.059 -6.410 -6.526 1.00 82.44 104 SER A N 1
ATOM 790 C CA . SER A 1 104 ? -1.744 -6.557 -7.953 1.00 82.44 104 SER A CA 1
ATOM 791 C C . SER A 1 104 ? -1.053 -5.310 -8.509 1.00 82.44 104 SER A C 1
ATOM 793 O O . SER A 1 104 ? -0.076 -5.417 -9.249 1.00 82.44 104 SER A O 1
ATOM 795 N N . ALA A 1 105 ? -1.507 -4.120 -8.105 1.00 85.12 105 ALA A N 1
ATOM 796 C CA . ALA A 1 105 ? -0.878 -2.865 -8.493 1.00 85.12 105 ALA A CA 1
ATOM 797 C C . ALA A 1 105 ? 0.542 -2.713 -7.920 1.00 85.12 105 ALA A C 1
ATOM 799 O O . ALA A 1 105 ? 1.428 -2.240 -8.629 1.00 85.12 105 ALA A O 1
ATOM 800 N N . LEU A 1 106 ? 0.783 -3.152 -6.679 1.00 87.38 106 LEU A N 1
ATOM 801 C CA . LEU A 1 106 ? 2.117 -3.170 -6.069 1.00 87.38 106 LEU A CA 1
ATOM 802 C C . LEU A 1 106 ? 3.071 -4.109 -6.815 1.00 87.38 106 LEU A C 1
ATOM 804 O O . LEU A 1 106 ? 4.187 -3.707 -7.127 1.00 87.38 106 LEU A O 1
ATOM 808 N N . ILE A 1 107 ? 2.626 -5.321 -7.155 1.00 85.69 107 ILE A N 1
ATOM 809 C CA . ILE A 1 107 ? 3.412 -6.267 -7.965 1.00 85.69 107 ILE A CA 1
ATOM 810 C C . ILE A 1 107 ? 3.745 -5.656 -9.333 1.00 85.69 107 ILE A C 1
ATOM 812 O O . ILE A 1 107 ? 4.879 -5.741 -9.797 1.00 85.69 107 ILE A O 1
ATOM 816 N N . GLY A 1 108 ? 2.770 -4.994 -9.963 1.00 82.69 108 GLY A N 1
ATOM 817 C CA . GLY A 1 108 ? 2.988 -4.276 -11.216 1.00 82.69 108 GLY A CA 1
ATOM 818 C C . GLY A 1 108 ? 4.023 -3.155 -11.088 1.00 82.69 108 GLY A C 1
ATOM 819 O O . GLY A 1 108 ? 4.841 -3.000 -11.989 1.00 82.69 108 GLY A O 1
ATOM 820 N N . LEU A 1 109 ? 4.016 -2.401 -9.981 1.00 86.38 109 LEU A N 1
ATOM 821 C CA . LEU A 1 109 ? 4.988 -1.333 -9.725 1.00 86.38 109 LEU A CA 1
ATOM 822 C C . LEU A 1 109 ? 6.406 -1.870 -9.546 1.00 86.38 109 LEU A C 1
ATOM 824 O O . LEU A 1 109 ? 7.316 -1.323 -10.158 1.00 86.38 109 LEU A O 1
ATOM 828 N N . GLU A 1 110 ? 6.581 -2.943 -8.773 1.00 85.75 110 GLU A N 1
ATOM 829 C CA . GLU A 1 110 ? 7.880 -3.613 -8.578 1.00 85.75 110 GLU A CA 1
ATOM 830 C C . GLU A 1 110 ? 8.490 -4.064 -9.905 1.00 85.75 110 GLU A C 1
ATOM 832 O O . GLU A 1 110 ? 9.688 -3.942 -10.132 1.00 85.75 110 GLU A O 1
ATOM 837 N N . ALA A 1 111 ? 7.648 -4.540 -10.819 1.00 82.25 111 ALA A N 1
ATOM 838 C CA . ALA A 1 111 ? 8.087 -5.055 -12.105 1.00 82.25 111 ALA A CA 1
ATOM 839 C C . ALA A 1 111 ? 8.509 -3.978 -13.112 1.00 82.25 111 ALA A C 1
ATOM 841 O O . ALA A 1 111 ? 9.236 -4.273 -14.058 1.00 82.25 111 ALA A O 1
ATOM 842 N N . ILE A 1 112 ? 8.039 -2.742 -12.942 1.00 82.50 112 ILE A N 1
ATOM 843 C CA . ILE A 1 112 ? 8.317 -1.631 -13.866 1.00 82.50 112 ILE A CA 1
ATOM 844 C C . ILE A 1 112 ? 9.076 -0.479 -13.197 1.00 82.50 112 ILE A C 1
ATOM 846 O O . ILE A 1 112 ? 9.204 0.601 -13.786 1.00 82.50 112 ILE A O 1
ATOM 850 N N . GLN A 1 113 ? 9.541 -0.680 -11.961 1.00 82.00 113 GLN A N 1
ATOM 851 C CA . GLN A 1 113 ? 10.222 0.340 -11.171 1.00 82.00 113 GLN A CA 1
ATOM 852 C C . GLN A 1 113 ? 11.429 0.904 -11.922 1.00 82.00 113 GLN A C 1
ATOM 854 O O . GLN A 1 113 ? 12.112 0.194 -12.660 1.00 82.00 113 GLN A O 1
ATOM 859 N N . GLY A 1 114 ? 11.643 2.213 -11.807 1.00 75.38 114 GLY A N 1
ATOM 860 C CA . GLY A 1 114 ? 12.782 2.888 -12.433 1.00 75.38 114 GLY A CA 1
ATOM 861 C C . GLY A 1 114 ? 12.785 2.928 -13.970 1.00 75.38 114 GLY A C 1
ATOM 862 O O . GLY A 1 114 ? 13.619 3.624 -14.543 1.00 75.38 114 GLY A O 1
ATOM 863 N N . ASN A 1 115 ? 11.854 2.262 -14.670 1.00 81.12 115 ASN A N 1
ATOM 864 C CA . ASN A 1 115 ? 11.811 2.266 -16.132 1.00 81.12 115 ASN A CA 1
ATOM 865 C C . ASN A 1 115 ? 11.131 3.552 -16.663 1.00 81.12 115 ASN A C 1
ATOM 867 O O . ASN A 1 115 ? 9.934 3.778 -16.419 1.00 81.12 115 ASN A O 1
ATOM 871 N N . PRO A 1 116 ? 11.842 4.417 -17.416 1.00 77.44 116 PRO A N 1
ATOM 872 C CA . PRO A 1 116 ? 11.274 5.662 -17.931 1.00 77.44 116 PRO A CA 1
ATOM 873 C C . PRO A 1 116 ? 10.183 5.427 -18.986 1.00 77.44 116 PRO A C 1
ATOM 875 O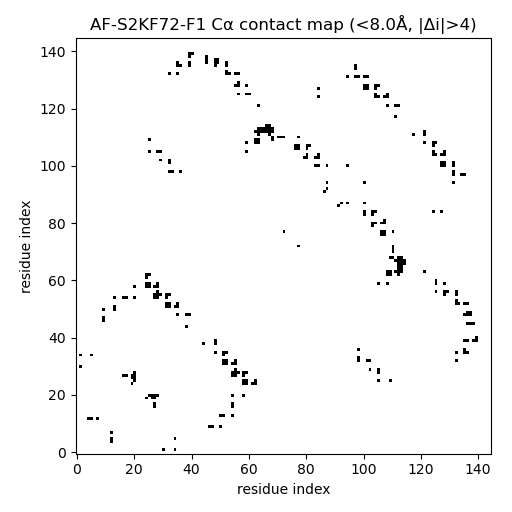 O . PRO A 1 116 ? 9.239 6.211 -19.064 1.00 77.44 116 PRO A O 1
ATOM 878 N N . ARG A 1 117 ? 10.245 4.321 -19.744 1.00 79.88 117 ARG A N 1
ATOM 879 C CA . ARG A 1 117 ? 9.238 3.973 -20.767 1.00 79.88 117 ARG A CA 1
ATOM 880 C C . ARG A 1 117 ? 7.887 3.593 -20.158 1.00 79.88 117 ARG A C 1
ATOM 882 O O . ARG A 1 117 ? 6.859 3.683 -20.816 1.00 79.88 117 ARG A O 1
ATOM 889 N N . GLU A 1 118 ? 7.887 3.227 -18.881 1.00 81.94 118 GLU A N 1
ATOM 890 C CA . GLU A 1 118 ? 6.717 2.765 -18.136 1.00 81.94 118 GLU A CA 1
ATOM 891 C C . GLU A 1 118 ? 6.110 3.866 -17.245 1.00 81.94 118 GLU A C 1
ATOM 893 O O . GLU A 1 118 ? 5.289 3.592 -16.370 1.00 81.94 118 GLU A O 1
ATOM 898 N N . ALA A 1 119 ? 6.487 5.137 -17.444 1.00 81.00 119 ALA A N 1
ATOM 899 C CA . ALA A 1 119 ? 6.032 6.259 -16.617 1.00 81.00 119 ALA A CA 1
ATOM 900 C C . ALA A 1 119 ? 4.497 6.393 -16.561 1.00 81.00 119 ALA A C 1
ATOM 902 O O . ALA A 1 119 ? 3.926 6.556 -15.479 1.00 81.00 119 ALA A O 1
ATOM 903 N N . SER A 1 120 ? 3.813 6.275 -17.703 1.00 80.12 120 SER A N 1
ATOM 904 C CA . SER A 1 120 ? 2.344 6.317 -17.760 1.00 80.12 120 SER A CA 1
ATOM 905 C C . SER A 1 120 ? 1.709 5.153 -16.994 1.00 80.12 120 SER A C 1
ATOM 907 O O . SER A 1 120 ? 0.749 5.351 -16.248 1.00 80.12 120 SER A O 1
ATOM 909 N N . ARG A 1 121 ? 2.283 3.948 -17.109 1.00 80.81 121 ARG A N 1
ATOM 910 C CA . ARG A 1 121 ? 1.808 2.756 -16.396 1.00 80.81 121 ARG A CA 1
ATOM 911 C C . ARG A 1 121 ? 2.022 2.891 -14.887 1.00 80.81 121 ARG A C 1
ATOM 913 O O . ARG A 1 121 ? 1.083 2.660 -14.129 1.00 80.81 121 ARG A O 1
ATOM 920 N N . ARG A 1 122 ? 3.188 3.375 -14.442 1.00 86.44 122 ARG A N 1
ATOM 921 C CA . ARG A 1 122 ? 3.456 3.684 -13.023 1.00 86.44 122 ARG A CA 1
ATOM 922 C C . ARG A 1 122 ? 2.420 4.648 -12.444 1.00 86.44 122 ARG A C 1
ATOM 924 O O . ARG A 1 122 ? 1.866 4.380 -11.381 1.00 86.44 122 ARG A O 1
ATOM 931 N N . ARG A 1 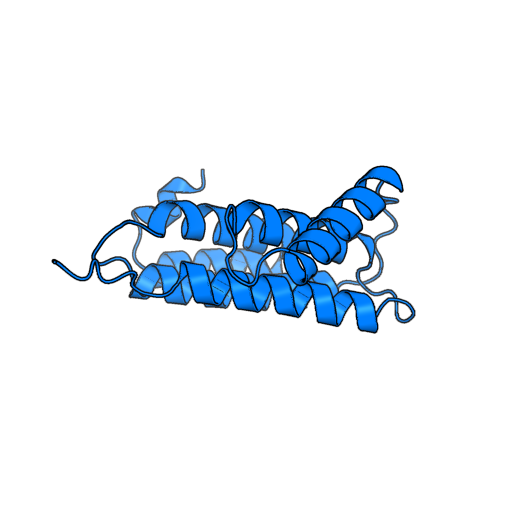123 ? 2.093 5.733 -13.157 1.00 85.81 123 ARG A N 1
ATOM 932 C CA . ARG A 1 123 ? 1.069 6.705 -12.718 1.00 85.81 123 ARG A CA 1
ATOM 933 C C . ARG A 1 123 ? -0.313 6.072 -12.547 1.00 85.81 123 ARG A C 1
ATOM 935 O O . ARG A 1 123 ? -1.012 6.386 -11.582 1.00 85.81 123 ARG A O 1
ATOM 942 N N . MET A 1 124 ? -0.700 5.174 -13.450 1.00 84.75 124 MET A N 1
ATOM 943 C CA . MET A 1 124 ? -1.973 4.457 -13.365 1.00 84.75 124 MET A CA 1
ATOM 944 C C . MET A 1 124 ? -2.018 3.519 -12.149 1.00 84.75 124 MET A C 1
ATOM 946 O O . MET A 1 124 ? -2.961 3.590 -11.364 1.00 84.75 124 MET A O 1
ATOM 950 N N . LEU A 1 125 ? -0.973 2.718 -11.923 1.00 85.19 125 LEU A N 1
ATOM 951 C CA . LEU A 1 125 ? -0.892 1.813 -10.768 1.00 85.19 125 LEU A CA 1
ATOM 952 C C . LEU A 1 125 ? -0.882 2.572 -9.431 1.00 85.19 125 LEU A C 1
ATOM 954 O O . LEU A 1 125 ? -1.595 2.205 -8.497 1.00 85.19 125 LEU A O 1
ATOM 958 N N . LEU A 1 126 ? -0.145 3.686 -9.355 1.00 89.19 126 LEU A N 1
ATOM 959 C CA . LEU A 1 126 ? -0.157 4.569 -8.185 1.00 89.19 126 LEU A CA 1
ATOM 960 C C . LEU A 1 126 ? -1.548 5.161 -7.926 1.00 89.19 126 LEU A C 1
ATOM 962 O O . LEU A 1 126 ? -1.953 5.296 -6.770 1.00 89.19 126 LEU A O 1
ATOM 966 N N . THR A 1 127 ? -2.291 5.505 -8.980 1.00 88.12 127 THR A N 1
ATOM 967 C CA . THR A 1 127 ? -3.671 5.996 -8.855 1.00 88.12 127 THR A CA 1
ATOM 968 C C . THR A 1 127 ? -4.581 4.941 -8.232 1.00 88.12 127 THR A C 1
ATOM 970 O O . THR A 1 127 ? -5.296 5.259 -7.280 1.00 88.12 127 THR A O 1
ATOM 973 N N . VAL A 1 128 ? -4.489 3.683 -8.675 1.00 84.75 128 VAL A N 1
ATOM 974 C CA . VAL A 1 128 ? -5.251 2.564 -8.091 1.00 84.75 128 VAL A CA 1
ATOM 975 C C . VAL A 1 128 ? -4.934 2.399 -6.606 1.00 84.75 128 VAL A C 1
ATOM 977 O O . VAL A 1 128 ? -5.844 2.374 -5.778 1.00 84.75 128 VAL A O 1
ATOM 980 N N . ILE A 1 129 ? -3.651 2.375 -6.232 1.00 89.25 129 ILE A N 1
ATOM 981 C CA . ILE A 1 129 ? -3.243 2.238 -4.825 1.00 89.25 129 ILE A CA 1
ATOM 982 C C . ILE A 1 129 ? -3.769 3.406 -3.983 1.00 89.25 129 ILE A C 1
ATOM 984 O O . ILE A 1 129 ? -4.269 3.200 -2.877 1.00 89.25 129 ILE A O 1
ATOM 988 N N . ARG A 1 130 ? -3.712 4.643 -4.496 1.00 89.25 130 ARG A N 1
ATOM 989 C CA . ARG A 1 130 ? -4.257 5.823 -3.802 1.00 89.25 130 ARG A CA 1
ATOM 990 C C . ARG A 1 130 ? -5.765 5.724 -3.602 1.00 89.25 130 ARG A C 1
ATOM 992 O O . ARG A 1 130 ? -6.243 6.076 -2.519 1.00 89.25 130 ARG A O 1
ATOM 999 N N . GLN A 1 131 ? -6.503 5.262 -4.607 1.00 85.06 131 GLN A N 1
ATOM 1000 C CA . GLN A 1 131 ? -7.949 5.069 -4.521 1.00 85.06 131 GLN A CA 1
ATOM 1001 C C . GLN A 1 131 ? -8.298 3.993 -3.493 1.00 85.06 131 GLN A C 1
ATOM 1003 O O . GLN A 1 131 ? -9.070 4.276 -2.577 1.00 85.06 131 GLN A O 1
ATOM 1008 N N . VAL A 1 132 ? -7.653 2.824 -3.559 1.00 86.12 132 VAL A N 1
ATOM 1009 C CA . VAL A 1 132 ? -7.829 1.740 -2.581 1.00 86.12 132 VAL A CA 1
ATOM 1010 C C . VAL A 1 132 ? -7.513 2.228 -1.170 1.00 86.12 132 VAL A C 1
ATOM 1012 O O . VAL A 1 132 ? -8.349 2.112 -0.282 1.00 86.12 132 VAL A O 1
ATOM 1015 N N . ALA A 1 133 ? -6.352 2.853 -0.958 1.00 88.44 133 ALA A N 1
ATOM 1016 C CA . ALA A 1 133 ? -5.961 3.388 0.346 1.00 88.44 133 ALA A CA 1
ATOM 1017 C C . ALA A 1 133 ? -6.986 4.402 0.885 1.00 88.44 133 ALA A C 1
ATOM 1019 O O . ALA A 1 133 ? -7.238 4.468 2.086 1.00 88.44 133 ALA A O 1
ATOM 1020 N N . SER A 1 134 ? -7.599 5.195 0.001 1.00 87.12 134 SER A N 1
ATOM 1021 C CA . SER A 1 134 ? -8.668 6.124 0.380 1.00 87.12 134 SER A CA 1
ATOM 1022 C C . SER A 1 134 ? -9.951 5.388 0.749 1.00 87.12 134 SER A C 1
ATOM 1024 O O . SER A 1 134 ? -10.565 5.734 1.748 1.00 87.12 134 SER A O 1
ATOM 1026 N N . SER A 1 135 ? -10.346 4.378 -0.025 1.00 84.12 135 SER A N 1
ATOM 1027 C CA . SER A 1 135 ? -11.536 3.568 0.244 1.00 84.12 135 SER A CA 1
ATOM 1028 C C . SER A 1 135 ? -11.418 2.828 1.576 1.00 84.12 135 SER A C 1
ATOM 1030 O O . SER A 1 135 ? -12.313 2.915 2.407 1.00 84.12 135 SER A O 1
ATOM 1032 N N . LEU A 1 136 ? -10.275 2.177 1.810 1.00 84.00 136 LEU A N 1
ATOM 1033 C CA . LEU A 1 136 ? -10.002 1.404 3.021 1.00 84.00 136 LEU A CA 1
ATOM 1034 C C . LEU A 1 136 ? -9.860 2.274 4.274 1.00 84.00 136 LEU A C 1
ATOM 1036 O O . LEU A 1 136 ? -10.039 1.772 5.373 1.00 84.00 136 LEU A O 1
ATOM 1040 N N . SER A 1 137 ? -9.514 3.559 4.139 1.00 86.81 137 SER A N 1
ATOM 1041 C CA . SER A 1 137 ? -9.325 4.459 5.289 1.00 86.81 137 SER A CA 1
ATOM 1042 C C . SER A 1 137 ? -10.534 5.311 5.644 1.00 86.81 137 SER A C 1
ATOM 1044 O O . SER A 1 137 ? -10.534 5.940 6.709 1.00 86.81 137 SER A O 1
ATOM 1046 N N . ARG A 1 138 ? -11.564 5.334 4.792 1.00 82.12 138 ARG A N 1
ATOM 1047 C CA . ARG A 1 138 ? -12.838 5.965 5.135 1.00 82.12 138 ARG A CA 1
ATOM 1048 C C . ARG A 1 138 ? -13.484 5.214 6.286 1.00 82.12 138 ARG A C 1
ATOM 1050 O O . ARG A 1 138 ? -13.279 4.019 6.480 1.00 82.12 138 ARG A O 1
ATOM 1057 N N . ASP A 1 139 ? -14.252 5.951 7.067 1.00 66.00 139 ASP A N 1
ATOM 1058 C CA . ASP A 1 139 ? -15.197 5.322 7.964 1.00 66.00 139 ASP A CA 1
ATOM 1059 C C . ASP A 1 139 ? -16.376 4.890 7.100 1.00 66.00 139 ASP A C 1
ATOM 1061 O O . ASP A 1 139 ? -17.068 5.735 6.526 1.00 66.00 139 ASP A O 1
ATOM 1065 N N . GLN A 1 140 ? -16.567 3.581 6.937 1.00 58.78 140 GLN A N 1
ATOM 1066 C CA . GLN A 1 140 ? -17.873 3.086 6.537 1.00 58.78 140 GLN A CA 1
ATOM 1067 C C . GLN A 1 140 ? -18.752 3.255 7.768 1.00 58.78 140 GLN A C 1
ATOM 1069 O O . GLN A 1 140 ? -18.945 2.324 8.544 1.00 58.78 140 GLN A O 1
ATOM 1074 N N . GLY A 1 141 ? -19.221 4.482 8.000 1.00 46.34 141 GLY A N 1
ATOM 1075 C CA . GLY A 1 141 ? -20.362 4.668 8.868 1.00 46.34 141 GLY A CA 1
ATOM 1076 C C . GLY A 1 141 ? -21.427 3.734 8.320 1.00 46.34 141 GLY A C 1
ATOM 1077 O O . GLY A 1 141 ? -21.918 3.954 7.213 1.00 46.34 141 GLY A O 1
ATOM 1078 N N . ARG A 1 142 ? -21.729 2.651 9.046 1.00 41.75 142 ARG A N 1
ATOM 1079 C CA . ARG A 1 142 ? -23.017 1.987 8.899 1.00 41.75 142 ARG A CA 1
ATOM 1080 C C . ARG A 1 142 ? -24.016 3.122 9.046 1.00 41.75 142 ARG A C 1
ATOM 1082 O O . ARG A 1 142 ? -24.204 3.636 10.146 1.00 41.75 142 ARG A O 1
ATOM 1089 N N . ALA A 1 143 ? -24.582 3.560 7.927 1.00 38.78 143 ALA A N 1
ATOM 1090 C CA . ALA A 1 143 ? -25.884 4.177 7.948 1.00 38.78 143 ALA A CA 1
ATOM 1091 C C . ALA A 1 143 ? -26.763 3.129 8.628 1.00 38.78 143 ALA A C 1
ATOM 1093 O O . ALA A 1 143 ? -27.052 2.079 8.058 1.00 38.78 143 ALA A O 1
ATOM 1094 N N . VAL A 1 144 ? -27.010 3.349 9.916 1.00 39.25 144 VAL A N 1
ATOM 1095 C CA . VAL A 1 144 ? -28.061 2.667 10.647 1.00 39.25 144 VAL A CA 1
ATOM 1096 C C . VAL A 1 144 ? -29.333 3.100 9.930 1.00 39.25 144 VAL A C 1
ATOM 1098 O O . VAL A 1 144 ? -29.711 4.268 10.003 1.00 39.25 144 VAL A O 1
ATOM 1101 N N . ALA A 1 145 ? -29.884 2.185 9.145 1.00 33.47 145 ALA A N 1
ATOM 1102 C CA . ALA A 1 145 ? -31.249 2.218 8.656 1.00 33.47 145 ALA A CA 1
ATOM 1103 C C . ALA A 1 145 ? -31.986 1.076 9.353 1.00 33.47 145 ALA A C 1
ATOM 1105 O O . ALA A 1 145 ? -31.369 -0.011 9.478 1.00 33.47 145 ALA A O 1
#

Organism: Litchfieldella anticariensis (strain DSM 16096 / CECT 5854 / CIP 108499 / LMG 22089 / FP35) (NCBI:txid1121939)

Mean pred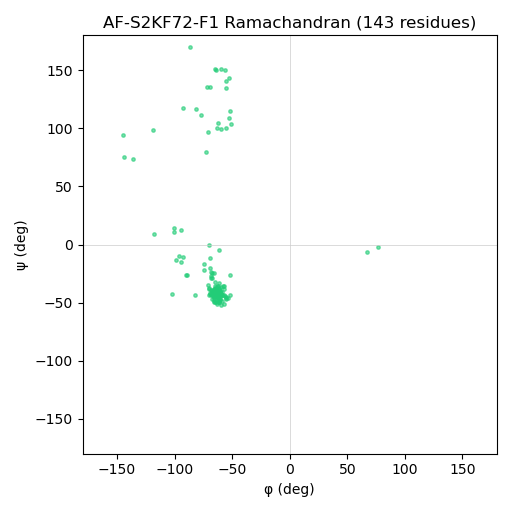icted aligned error: 8.24 Å

Secondary structure (DSSP, 8-state):
-TTHHHHS-HHHHHHHHHHHHHH-HHHHHHHHHHHHHHHTT-TT-HHHHHHHHHHHHHHHHHHHHS---S----HHHHHHHHHHHHHHHHH-SS-SSHHHHHHHHHHHHHHHTT-GGGHHHHHHHHHHHHHHHHHHHS-------